Protein AF-A0A3D0VZF0-F1 (afdb_monomer_lite)

pLDDT: mean 73.86, std 9.56, range [48.97, 86.5]

Sequence (72 aa):
QLFAGGLLFGVVFMITDPVTSPVTRPGRWIYGLMVGALVVLIRLFGAYPEGFAFALLFSNMFVPLIDYPKWA

Secondary structure (DSSP, 8-state):
-TT-HHHHHHHHHHSS-TTTS-SSHHHHHHHHHHHHHHHHHHHHH-S-TTTHHHHHHHHHHHHHHHT-SS--

Radius of gyration: 12.62 Å; chains: 1; bounding box: 32×20×32 Å

Foldseek 3Di:
DVPDPLLVCCVVPVLPDPPLQAPDPVRSVVLSVQLVVQQVVCCVPPPDVNCNVVSSVVSSVCRCVSNPPPDD

Structure (mmCIF, N/CA/C/O backbone):
data_AF-A0A3D0VZF0-F1
#
_entry.id   AF-A0A3D0VZF0-F1
#
loop_
_atom_site.group_PDB
_atom_site.id
_atom_site.type_symbol
_atom_site.label_atom_id
_atom_site.label_alt_id
_atom_site.label_comp_id
_atom_site.label_asym_id
_atom_site.label_entity_id
_atom_site.label_seq_id
_atom_site.pdbx_PDB_ins_code
_atom_site.Cartn_x
_atom_site.Cartn_y
_atom_site.Cartn_z
_atom_site.occupancy
_atom_site.B_iso_or_equiv
_atom_site.auth_seq_id
_atom_site.auth_comp_id
_atom_site.auth_asym_id
_atom_site.auth_atom_id
_atom_site.pdbx_PDB_model_num
ATOM 1 N N . GLN A 1 1 ? -12.689 3.736 11.436 1.00 52.50 1 GLN A N 1
ATOM 2 C CA . GLN A 1 1 ? -12.002 5.002 11.082 1.00 52.50 1 GLN A CA 1
ATOM 3 C C . GLN A 1 1 ? -10.994 4.739 9.961 1.00 52.50 1 GLN A C 1
ATOM 5 O O . GLN A 1 1 ? -9.933 4.187 10.234 1.00 52.50 1 GLN A O 1
ATOM 10 N N . LEU A 1 2 ? -11.320 5.067 8.701 1.00 55.94 2 LEU A N 1
ATOM 11 C CA . LEU A 1 2 ? -10.426 4.802 7.557 1.00 55.94 2 LEU A CA 1
ATOM 12 C C . LEU A 1 2 ? -9.152 5.668 7.582 1.00 55.94 2 LEU A C 1
ATOM 14 O O . LEU A 1 2 ? -8.079 5.154 7.296 1.00 55.94 2 LEU A O 1
ATOM 18 N N . 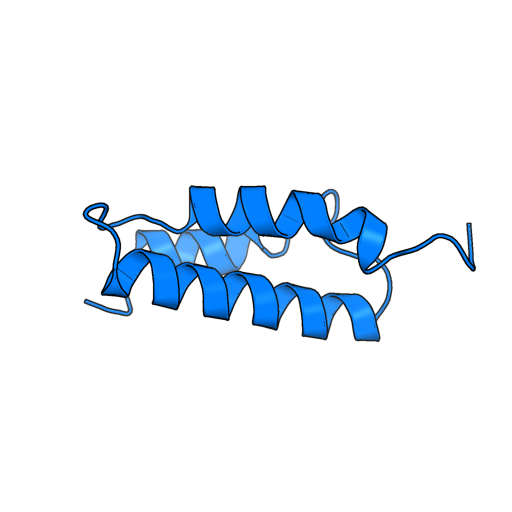PHE A 1 3 ? -9.252 6.920 8.029 1.00 56.81 3 PHE A N 1
ATOM 19 C CA . PHE A 1 3 ? -8.141 7.877 8.115 1.00 56.81 3 PHE A CA 1
ATOM 20 C C . PHE A 1 3 ? -7.653 8.056 9.559 1.00 56.81 3 PHE A C 1
ATOM 22 O O . PHE A 1 3 ? -7.718 9.145 10.122 1.00 56.81 3 PHE A O 1
ATOM 29 N N . ALA A 1 4 ? -7.220 6.971 10.201 1.00 64.19 4 ALA A N 1
ATOM 30 C CA . ALA A 1 4 ? -6.500 7.092 11.469 1.00 64.19 4 ALA A CA 1
ATOM 31 C C . ALA A 1 4 ? -5.065 7.569 11.181 1.00 64.19 4 ALA A C 1
ATOM 33 O O . ALA A 1 4 ? -4.454 7.107 10.215 1.00 64.19 4 ALA A O 1
ATOM 34 N N . GLY A 1 5 ? -4.539 8.493 11.992 1.00 64.06 5 GLY A N 1
ATOM 35 C CA . GLY A 1 5 ? -3.272 9.194 11.731 1.00 64.06 5 GLY A CA 1
ATOM 36 C C . GLY A 1 5 ? -2.071 8.282 11.444 1.00 64.06 5 GLY A C 1
ATOM 37 O O . GLY A 1 5 ? -1.253 8.628 10.596 1.00 64.06 5 GLY A O 1
ATOM 38 N N . GLY A 1 6 ? -2.011 7.093 12.057 1.00 67.56 6 GLY A N 1
ATOM 39 C CA . GLY A 1 6 ? -0.953 6.104 11.812 1.00 67.56 6 GLY A CA 1
ATOM 40 C C . GLY A 1 6 ? -0.927 5.551 10.381 1.00 67.56 6 GLY A C 1
ATOM 41 O O . GLY A 1 6 ? 0.142 5.328 9.823 1.00 67.56 6 GLY A O 1
ATOM 42 N N . LEU A 1 7 ? -2.089 5.417 9.732 1.00 71.75 7 LEU A N 1
ATOM 43 C CA . LEU A 1 7 ? -2.191 4.906 8.360 1.00 71.75 7 LEU A CA 1
ATOM 44 C C . LEU A 1 7 ? -1.716 5.953 7.344 1.00 71.75 7 LEU A C 1
ATOM 46 O O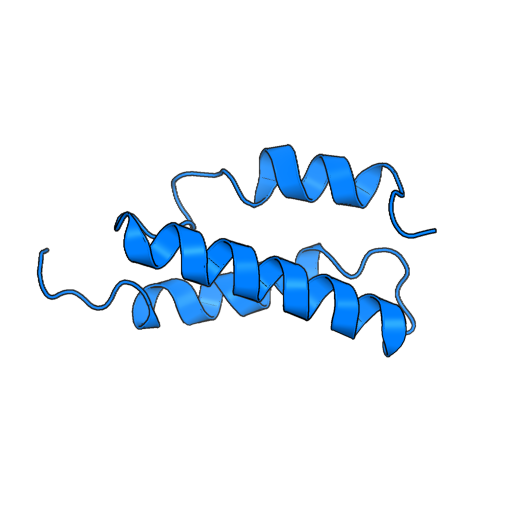 . LEU A 1 7 ? -0.974 5.629 6.423 1.00 71.75 7 LEU A O 1
ATOM 50 N N . LEU A 1 8 ? -2.085 7.222 7.546 1.00 71.94 8 LEU A N 1
ATO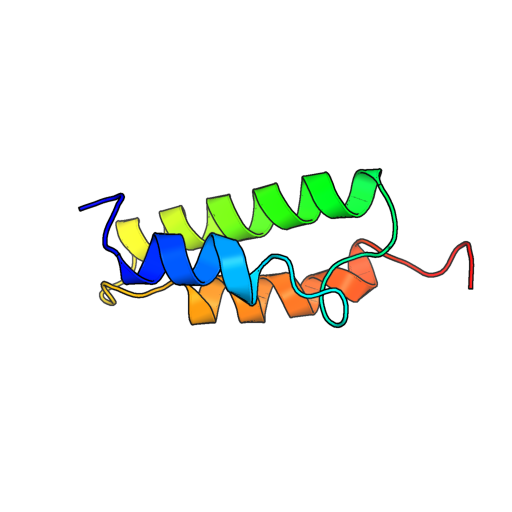M 51 C CA . LEU A 1 8 ? -1.597 8.328 6.715 1.00 71.94 8 LEU A CA 1
ATOM 52 C C . LEU A 1 8 ? -0.081 8.517 6.861 1.00 71.94 8 LEU A C 1
ATOM 54 O O . LEU A 1 8 ? 0.603 8.688 5.856 1.00 71.94 8 LEU A O 1
ATOM 58 N N . PHE A 1 9 ? 0.451 8.419 8.084 1.00 74.31 9 PHE A N 1
ATOM 59 C CA . PHE A 1 9 ? 1.898 8.445 8.315 1.00 74.31 9 PHE A CA 1
ATOM 60 C C . PHE A 1 9 ? 2.608 7.271 7.634 1.00 74.31 9 PHE A C 1
ATOM 62 O O . PHE A 1 9 ? 3.599 7.476 6.936 1.00 74.31 9 PHE A O 1
ATOM 69 N N . GLY A 1 10 ? 2.077 6.054 7.771 1.00 72.69 10 GLY A N 1
ATOM 70 C CA . GLY A 1 10 ? 2.624 4.871 7.110 1.00 72.69 10 GLY A CA 1
ATOM 71 C C . GLY A 1 10 ? 2.654 5.013 5.587 1.00 72.69 10 GLY A C 1
ATOM 72 O O . GLY A 1 10 ? 3.685 4.785 4.963 1.00 72.69 10 GLY A O 1
ATOM 73 N N . VAL A 1 11 ? 1.560 5.462 4.969 1.00 73.75 11 VAL A N 1
ATOM 74 C CA . VAL A 1 11 ? 1.487 5.623 3.506 1.00 73.75 11 VAL A CA 1
ATOM 75 C C . VAL A 1 11 ? 2.459 6.691 2.995 1.00 73.75 11 VAL A C 1
ATOM 77 O O . VAL A 1 11 ? 3.087 6.496 1.959 1.00 73.75 11 VAL A O 1
ATOM 80 N N . VAL A 1 12 ? 2.617 7.811 3.703 1.00 75.38 12 VAL A N 1
ATOM 81 C CA . VAL A 1 12 ? 3.481 8.909 3.236 1.00 75.38 12 VAL A CA 1
ATOM 82 C C . VAL A 1 12 ? 4.965 8.618 3.454 1.00 75.38 12 VAL A C 1
ATOM 84 O O . VAL A 1 12 ? 5.762 9.012 2.607 1.00 75.38 12 VAL A O 1
ATOM 87 N N . PHE A 1 13 ? 5.345 7.936 4.541 1.00 72.00 13 PHE A N 1
ATOM 88 C CA . PHE A 1 13 ? 6.755 7.745 4.917 1.00 72.00 13 PHE A CA 1
ATOM 89 C C . PHE A 1 13 ? 7.301 6.327 4.692 1.00 72.00 13 PHE A C 1
ATOM 91 O O . PHE A 1 13 ? 8.502 6.186 4.496 1.00 72.00 13 PHE A O 1
ATOM 98 N N . MET A 1 14 ? 6.457 5.289 4.736 1.00 74.12 14 MET A N 1
ATOM 99 C CA . MET A 1 14 ? 6.877 3.879 4.640 1.00 74.12 14 MET A CA 1
ATOM 100 C C . MET A 1 14 ? 6.451 3.170 3.344 1.00 74.12 14 MET A C 1
ATOM 102 O O . MET A 1 14 ? 6.853 2.040 3.136 1.00 74.12 14 MET A O 1
ATOM 106 N N . ILE A 1 15 ? 5.595 3.750 2.495 1.00 75.38 15 ILE A N 1
ATOM 107 C CA . ILE A 1 15 ? 5.375 3.229 1.122 1.00 75.38 15 ILE A CA 1
ATOM 108 C C . ILE A 1 15 ? 6.300 3.925 0.120 1.00 75.38 15 ILE A C 1
ATOM 110 O O . ILE A 1 15 ? 6.550 3.410 -0.964 1.00 75.38 15 ILE A O 1
ATOM 114 N N . THR A 1 16 ? 6.771 5.126 0.442 1.00 71.81 16 THR A N 1
ATOM 115 C CA . THR A 1 16 ? 7.559 5.968 -0.466 1.00 71.81 16 THR A CA 1
ATOM 116 C C . THR A 1 16 ? 9.065 5.755 -0.319 1.00 71.81 16 THR A C 1
ATOM 118 O O . THR A 1 16 ? 9.836 6.430 -1.007 1.00 71.81 16 THR A O 1
ATOM 121 N N . ASP A 1 17 ? 9.512 4.838 0.547 1.00 76.31 17 ASP A N 1
ATOM 122 C CA . ASP A 1 17 ? 10.934 4.576 0.724 1.00 76.31 17 ASP A CA 1
ATOM 123 C C . ASP A 1 17 ? 11.539 3.917 -0.535 1.00 76.31 17 ASP A C 1
ATOM 125 O O . ASP A 1 17 ? 10.985 2.960 -1.089 1.00 76.31 17 ASP A O 1
ATOM 129 N N . PRO A 1 18 ? 12.686 4.424 -1.026 1.00 59.31 18 PRO A N 1
ATOM 130 C CA . PRO A 1 18 ? 13.271 3.992 -2.294 1.00 59.31 18 PRO A CA 1
ATOM 131 C C . PRO A 1 18 ? 14.011 2.649 -2.213 1.00 59.31 18 PRO A C 1
ATOM 133 O O . PRO A 1 18 ? 14.470 2.167 -3.243 1.00 59.31 18 PRO A O 1
ATOM 136 N N . VAL A 1 19 ? 14.177 2.073 -1.016 1.00 62.38 19 VAL A N 1
ATOM 137 C CA . VAL A 1 19 ? 14.960 0.843 -0.803 1.00 62.38 19 VAL A CA 1
ATOM 138 C C . VAL A 1 19 ? 14.094 -0.397 -0.983 1.00 62.38 19 VAL A C 1
ATOM 140 O O . VAL A 1 19 ? 14.564 -1.383 -1.545 1.00 62.38 19 VAL A O 1
ATOM 143 N N . THR A 1 20 ? 12.841 -0.354 -0.519 1.00 67.25 20 THR A N 1
ATOM 144 C CA . THR A 1 20 ? 11.926 -1.495 -0.633 1.00 67.25 20 THR A CA 1
ATOM 145 C C . THR A 1 20 ? 10.914 -1.350 -1.765 1.00 67.25 20 THR A C 1
ATOM 147 O O . THR A 1 20 ? 10.330 -2.343 -2.178 1.00 67.25 20 THR A O 1
ATOM 150 N N . SER A 1 21 ? 10.752 -0.156 -2.341 1.00 68.62 21 SER A N 1
ATOM 151 C CA . SER A 1 21 ? 9.837 0.070 -3.465 1.00 68.62 21 SER A CA 1
ATOM 152 C C . SER A 1 21 ? 10.414 -0.358 -4.826 1.00 68.62 21 SER A C 1
ATOM 154 O O . SER A 1 21 ? 11.599 -0.137 -5.084 1.00 68.62 21 SER A O 1
ATOM 156 N N . PRO A 1 22 ? 9.579 -0.859 -5.762 1.00 68.75 22 PRO A N 1
ATOM 157 C CA . PRO A 1 22 ? 10.018 -1.191 -7.116 1.00 68.75 22 PRO A CA 1
ATOM 158 C C . PRO A 1 22 ? 10.566 0.032 -7.869 1.00 68.75 22 PRO A C 1
ATOM 160 O O . PRO A 1 22 ? 10.051 1.156 -7.763 1.00 68.75 22 PRO A O 1
ATOM 163 N N . VAL A 1 23 ? 11.614 -0.178 -8.666 1.00 71.19 23 VAL A N 1
ATOM 164 C CA . VAL A 1 23 ? 12.308 0.890 -9.403 1.00 71.19 23 VAL A CA 1
ATOM 165 C C . VAL A 1 23 ? 11.554 1.240 -10.689 1.00 71.19 23 VAL A C 1
ATOM 167 O O . VAL A 1 23 ? 11.534 2.401 -11.112 1.00 71.19 23 VAL A O 1
ATOM 170 N N . THR A 1 24 ? 10.864 0.268 -11.291 1.00 76.75 24 THR A N 1
ATOM 171 C CA . THR A 1 24 ? 10.105 0.469 -12.530 1.00 76.75 24 THR A CA 1
ATOM 172 C C . THR A 1 24 ? 8.838 1.317 -12.336 1.00 76.75 24 THR A C 1
ATOM 174 O O . THR A 1 24 ? 8.046 1.131 -11.411 1.00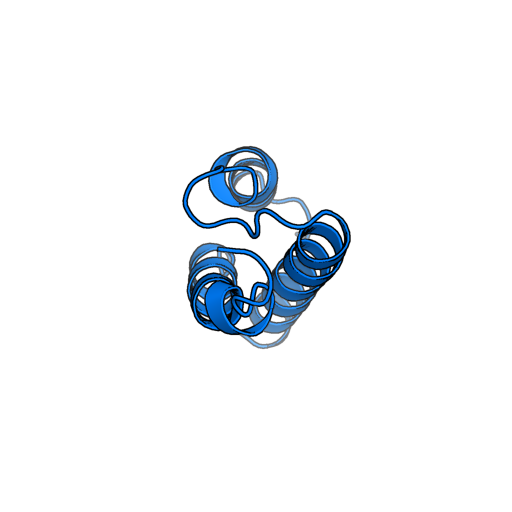 76.75 24 THR A O 1
ATOM 177 N N . ARG A 1 25 ? 8.590 2.253 -13.271 1.00 73.06 25 ARG A N 1
ATOM 178 C CA . ARG A 1 25 ? 7.371 3.095 -13.302 1.00 73.06 25 ARG A CA 1
ATOM 179 C C . ARG A 1 25 ? 6.056 2.290 -13.248 1.00 73.06 25 ARG A C 1
ATOM 181 O O . ARG A 1 25 ? 5.201 2.671 -12.449 1.00 73.06 25 ARG A O 1
ATOM 188 N N . PRO A 1 26 ? 5.862 1.214 -14.042 1.00 76.50 26 PRO A N 1
ATOM 189 C CA . PRO A 1 26 ? 4.658 0.386 -13.933 1.00 76.50 26 PRO A CA 1
ATOM 190 C C . PRO A 1 26 ? 4.606 -0.417 -12.623 1.00 76.50 26 PRO A C 1
ATOM 192 O O . PRO A 1 26 ? 3.530 -0.547 -12.041 1.00 76.50 26 PRO A O 1
ATOM 195 N N . GLY A 1 27 ? 5.751 -0.891 -12.114 1.00 76.44 27 GLY A N 1
ATOM 196 C CA . GLY A 1 27 ? 5.828 -1.645 -10.861 1.00 76.44 27 GLY A CA 1
ATOM 197 C C . GLY A 1 27 ? 5.381 -0.831 -9.648 1.00 76.44 27 GLY A C 1
ATOM 198 O O . GLY A 1 27 ? 4.657 -1.343 -8.800 1.00 76.44 27 GLY A O 1
ATOM 199 N N . ARG A 1 28 ? 5.708 0.468 -9.602 1.00 77.62 28 ARG A N 1
ATOM 200 C CA . ARG A 1 28 ? 5.273 1.380 -8.524 1.00 77.62 28 ARG A CA 1
ATOM 201 C C . ARG A 1 28 ? 3.757 1.523 -8.416 1.00 77.62 28 ARG A C 1
ATOM 203 O O . ARG A 1 28 ? 3.230 1.573 -7.308 1.00 77.62 28 ARG A O 1
ATOM 210 N N . TRP A 1 29 ? 3.054 1.566 -9.548 1.00 78.44 29 TRP A N 1
ATOM 211 C CA . TRP A 1 29 ? 1.589 1.634 -9.559 1.00 78.44 29 TRP A CA 1
ATOM 212 C C . TRP A 1 29 ? 0.959 0.343 -9.033 1.00 78.44 29 TRP A C 1
ATOM 214 O O . TRP A 1 29 ? 0.044 0.395 -8.212 1.00 78.44 29 TRP A O 1
ATOM 224 N N . ILE A 1 30 ? 1.479 -0.810 -9.463 1.00 80.69 30 ILE A N 1
ATOM 225 C CA . ILE A 1 30 ? 1.004 -2.129 -9.020 1.00 80.69 30 ILE A CA 1
ATOM 226 C C . ILE A 1 30 ? 1.284 -2.325 -7.526 1.00 80.69 30 ILE A C 1
ATOM 228 O O . ILE A 1 30 ? 0.414 -2.783 -6.789 1.00 80.69 30 ILE A O 1
ATOM 232 N N . TYR A 1 31 ? 2.467 -1.918 -7.068 1.00 83.38 31 TYR A N 1
ATOM 233 C CA . TYR A 1 31 ? 2.877 -2.005 -5.671 1.00 83.38 31 TYR A CA 1
ATOM 234 C C . TYR A 1 31 ? 1.996 -1.151 -4.749 1.00 83.38 31 TYR A C 1
ATOM 236 O O . TYR A 1 31 ? 1.457 -1.663 -3.769 1.00 83.38 31 TYR A O 1
ATOM 244 N N . GLY A 1 32 ? 1.756 0.119 -5.098 1.00 81.69 32 GLY A N 1
ATOM 245 C CA . GLY A 1 32 ? 0.868 0.990 -4.321 1.00 81.69 32 GLY A CA 1
ATOM 246 C C . GLY A 1 32 ? -0.569 0.458 -4.242 1.00 81.69 32 GLY A C 1
ATOM 247 O O . GLY A 1 32 ? -1.196 0.515 -3.181 1.00 81.69 32 GLY A O 1
ATOM 248 N N . LEU A 1 33 ? -1.074 -0.121 -5.338 1.00 85.25 33 LEU A N 1
ATOM 249 C CA . LEU A 1 33 ? -2.395 -0.750 -5.372 1.00 85.25 33 LEU A CA 1
ATOM 250 C C . LEU A 1 33 ? -2.450 -2.022 -4.506 1.00 85.25 33 LEU A C 1
ATOM 252 O O . LEU A 1 33 ? -3.426 -2.215 -3.782 1.00 85.25 33 LEU A O 1
ATOM 256 N N . MET A 1 34 ? -1.403 -2.857 -4.532 1.00 85.19 34 MET A N 1
ATOM 257 C CA . MET A 1 34 ? -1.295 -4.049 -3.680 1.00 85.19 34 MET A CA 1
ATOM 258 C C . MET A 1 34 ? -1.315 -3.692 -2.196 1.00 85.19 34 MET A C 1
ATOM 260 O O . MET A 1 34 ? -2.128 -4.247 -1.455 1.00 85.19 34 MET A O 1
ATOM 264 N N . VAL A 1 35 ? -0.468 -2.750 -1.767 1.00 86.50 35 VAL A N 1
ATOM 265 C CA . VAL A 1 35 ? -0.408 -2.340 -0.358 1.00 86.50 35 VAL A CA 1
ATOM 266 C C . VAL A 1 35 ? -1.758 -1.770 0.073 1.00 86.50 35 VAL A C 1
ATOM 268 O O . VAL A 1 35 ? -2.304 -2.191 1.090 1.00 86.50 35 VAL A O 1
ATOM 271 N N . GLY A 1 36 ? -2.348 -0.867 -0.718 1.00 82.62 36 GLY A N 1
ATOM 272 C CA . GLY A 1 36 ? -3.651 -0.271 -0.414 1.00 82.62 36 GLY A CA 1
ATOM 273 C C . GLY A 1 36 ? -4.771 -1.307 -0.277 1.00 82.62 36 GLY A C 1
ATOM 274 O O . GLY A 1 36 ? -5.542 -1.260 0.684 1.00 82.62 36 GLY A O 1
ATOM 275 N N . ALA A 1 37 ? -4.829 -2.282 -1.189 1.00 86.12 37 ALA A N 1
ATOM 276 C CA . ALA A 1 37 ? -5.807 -3.365 -1.135 1.00 86.12 37 ALA A CA 1
ATOM 277 C C . ALA A 1 37 ? -5.619 -4.249 0.109 1.00 86.12 37 ALA A C 1
ATOM 279 O O . ALA A 1 37 ? -6.590 -4.539 0.809 1.00 86.12 37 ALA A O 1
ATOM 280 N N . LEU A 1 38 ? -4.378 -4.625 0.429 1.00 85.38 38 LEU A N 1
ATOM 281 C CA . LEU A 1 38 ? -4.054 -5.440 1.603 1.00 85.38 38 LEU A CA 1
ATOM 282 C C . LEU A 1 38 ? -4.367 -4.723 2.916 1.00 85.38 38 LEU A C 1
ATOM 284 O O . LEU A 1 38 ? -4.922 -5.335 3.825 1.00 85.38 38 LEU A O 1
ATOM 288 N N . VAL A 1 39 ? -4.080 -3.422 3.010 1.00 85.12 39 VAL A N 1
ATOM 289 C CA . VAL A 1 39 ? -4.430 -2.610 4.183 1.00 85.12 39 VAL A CA 1
ATOM 290 C C . VAL A 1 39 ? -5.942 -2.608 4.408 1.00 85.12 39 VAL A C 1
ATOM 292 O O . VAL A 1 39 ? -6.391 -2.812 5.535 1.00 85.12 39 VAL A O 1
ATOM 295 N N . VAL A 1 40 ? -6.743 -2.404 3.358 1.00 83.69 40 VAL A N 1
ATOM 296 C CA . VAL A 1 40 ? -8.213 -2.422 3.466 1.00 83.69 40 VAL A CA 1
ATOM 297 C C . VAL A 1 40 ? -8.713 -3.805 3.884 1.00 83.69 40 VAL A C 1
ATOM 299 O O . VAL A 1 40 ? -9.567 -3.906 4.765 1.00 83.69 40 VAL A O 1
ATOM 302 N N . LEU A 1 41 ? -8.144 -4.868 3.314 1.00 84.00 41 LEU A N 1
ATOM 303 C CA . LEU A 1 41 ? -8.529 -6.247 3.607 1.00 84.00 41 LEU A CA 1
ATOM 304 C C . LEU A 1 41 ? -8.204 -6.625 5.061 1.00 84.00 41 LEU A C 1
ATOM 306 O O . LEU A 1 41 ? -9.067 -7.135 5.772 1.00 84.00 41 LEU A O 1
ATOM 310 N N . ILE A 1 42 ? -7.011 -6.277 5.551 1.00 81.56 42 ILE A N 1
ATOM 311 C CA . ILE A 1 42 ? -6.609 -6.521 6.945 1.00 81.56 42 ILE A CA 1
ATOM 312 C C . ILE A 1 42 ? -7.445 -5.687 7.921 1.00 81.56 42 ILE A C 1
ATOM 314 O O . ILE A 1 42 ? -7.705 -6.138 9.029 1.00 81.56 42 ILE A O 1
ATOM 318 N N . ARG A 1 43 ? -7.923 -4.499 7.539 1.00 75.56 43 ARG A N 1
ATOM 319 C CA . ARG A 1 43 ? -8.778 -3.687 8.423 1.00 75.56 43 ARG A CA 1
ATOM 320 C C . ARG A 1 43 ? -10.242 -4.114 8.442 1.00 75.56 43 ARG A C 1
ATOM 322 O O . ARG A 1 43 ? -10.913 -3.862 9.436 1.00 75.56 43 ARG A O 1
ATOM 329 N N . LEU A 1 44 ? 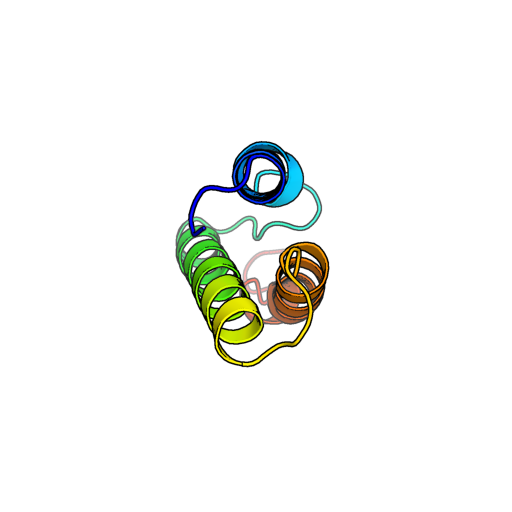-10.741 -4.714 7.363 1.00 77.38 44 LEU A N 1
ATOM 330 C CA . LEU A 1 44 ? -12.106 -5.245 7.303 1.00 77.38 44 LEU A CA 1
ATOM 331 C C . LEU A 1 44 ? -12.217 -6.620 7.969 1.00 77.38 44 LEU A C 1
ATOM 333 O O . LEU A 1 44 ? -13.216 -6.890 8.628 1.00 77.38 44 LEU A O 1
ATOM 337 N N . PHE A 1 45 ? -11.203 -7.474 7.804 1.00 77.75 45 PHE A N 1
ATOM 338 C CA . PHE A 1 45 ? -11.228 -8.860 8.284 1.00 77.75 45 PHE A CA 1
ATOM 339 C C . PHE A 1 45 ? -10.336 -9.125 9.505 1.00 77.75 45 PHE A C 1
ATOM 341 O O . PHE A 1 45 ? -10.486 -10.156 10.156 1.00 77.75 45 PHE A O 1
ATOM 348 N N . GLY A 1 46 ? -9.394 -8.237 9.822 1.00 69.56 46 GLY A N 1
ATOM 349 C CA . GLY A 1 46 ? -8.448 -8.413 10.922 1.00 69.56 46 GLY A CA 1
ATOM 350 C C . GLY A 1 46 ? -8.883 -7.722 12.214 1.00 69.56 46 GLY A C 1
ATOM 351 O O . GLY A 1 46 ? -9.486 -6.653 12.207 1.00 69.56 46 GLY A O 1
ATOM 352 N N . ALA A 1 47 ? -8.498 -8.311 13.348 1.00 68.75 47 ALA A N 1
ATOM 353 C CA . ALA A 1 47 ? -8.735 -7.764 14.688 1.00 68.75 47 ALA A CA 1
ATOM 354 C C . ALA A 1 47 ? -7.811 -6.577 15.053 1.00 68.75 47 ALA A C 1
ATOM 356 O O . ALA A 1 47 ? -7.938 -6.010 16.137 1.00 68.75 47 ALA A O 1
ATOM 357 N N . TYR A 1 48 ? -6.870 -6.207 14.172 1.00 66.06 48 TYR A N 1
ATOM 358 C CA . TYR A 1 48 ? -5.850 -5.190 14.434 1.00 66.06 48 TYR A CA 1
ATOM 359 C C . TYR A 1 48 ? -6.203 -3.840 13.782 1.00 66.06 48 TYR A C 1
ATOM 361 O O . TYR A 1 48 ? -6.268 -3.748 12.553 1.00 66.06 48 TYR A O 1
ATOM 369 N N . PRO A 1 49 ? -6.349 -2.755 14.569 1.00 64.00 49 PRO A N 1
ATOM 370 C CA . PRO A 1 49 ? -6.681 -1.422 14.052 1.00 64.00 49 PRO A CA 1
ATOM 371 C C . PRO A 1 49 ? -5.629 -0.833 13.093 1.00 64.00 49 PRO A C 1
ATOM 373 O O . PRO A 1 49 ? -5.970 -0.008 12.236 1.00 64.00 49 PRO A O 1
ATOM 376 N N . GLU A 1 50 ? -4.375 -1.277 13.241 1.00 69.69 50 GLU A N 1
ATOM 377 C CA . GLU A 1 50 ? -3.138 -0.745 12.645 1.00 69.69 50 GLU A CA 1
ATOM 378 C C . GLU A 1 50 ? -2.478 -1.772 11.692 1.00 69.69 50 GLU A C 1
ATOM 380 O O . GLU A 1 50 ? -1.262 -1.943 11.666 1.00 69.69 50 GLU A O 1
ATOM 385 N N . GLY A 1 51 ? -3.271 -2.494 10.892 1.00 72.69 51 GLY A N 1
ATOM 386 C CA . GLY A 1 51 ? -2.805 -3.540 9.959 1.00 72.69 51 GLY A CA 1
ATOM 387 C C . GLY A 1 51 ? -1.862 -3.098 8.823 1.00 72.69 51 GLY A C 1
ATOM 388 O O . GLY A 1 51 ? -1.593 -3.881 7.913 1.00 72.69 51 GLY A O 1
ATOM 389 N N . PHE A 1 52 ? -1.367 -1.859 8.852 1.00 82.12 52 PHE A N 1
ATOM 390 C CA . PHE A 1 52 ? -0.527 -1.266 7.813 1.00 82.12 52 PHE A CA 1
ATOM 391 C C . PHE A 1 52 ? 0.841 -1.947 7.690 1.00 82.12 52 PHE A C 1
ATOM 393 O O . PHE A 1 52 ? 1.242 -2.317 6.589 1.00 82.12 52 PHE A O 1
ATOM 400 N N . ALA A 1 53 ? 1.533 -2.175 8.809 1.00 82.00 53 ALA A N 1
ATOM 401 C CA . ALA A 1 53 ? 2.872 -2.768 8.793 1.00 82.00 53 ALA A CA 1
ATOM 402 C C . ALA A 1 53 ? 2.873 -4.191 8.205 1.00 82.00 53 ALA A C 1
ATOM 404 O O . ALA A 1 53 ? 3.768 -4.551 7.445 1.00 82.00 53 ALA A O 1
ATOM 405 N N . PHE A 1 54 ? 1.836 -4.982 8.493 1.00 81.56 54 PHE A N 1
ATOM 406 C CA . PHE A 1 54 ? 1.678 -6.325 7.932 1.00 81.56 54 PHE A CA 1
ATOM 407 C C . PHE A 1 54 ? 1.409 -6.295 6.426 1.00 81.56 54 PHE A C 1
ATOM 409 O O . PHE A 1 54 ? 2.018 -7.063 5.684 1.00 81.56 54 PHE A O 1
ATOM 416 N N . ALA A 1 55 ? 0.544 -5.385 5.964 1.00 83.31 55 ALA A N 1
ATOM 417 C CA . ALA A 1 55 ? 0.285 -5.191 4.539 1.00 83.31 55 ALA A CA 1
ATOM 418 C C . ALA A 1 55 ? 1.551 -4.773 3.779 1.00 83.31 55 ALA A C 1
ATOM 420 O O . ALA A 1 55 ? 1.804 -5.266 2.679 1.00 83.31 55 ALA A O 1
ATOM 421 N N . LEU A 1 56 ? 2.348 -3.882 4.376 1.00 84.50 56 LEU A N 1
ATOM 422 C CA . LEU A 1 56 ? 3.594 -3.389 3.801 1.00 84.50 56 LEU A CA 1
ATOM 423 C C . LEU A 1 56 ? 4.644 -4.498 3.702 1.00 84.50 56 LEU A C 1
ATOM 425 O O . LEU A 1 56 ? 5.178 -4.734 2.624 1.00 84.50 56 LEU A O 1
ATOM 429 N N . LEU A 1 57 ? 4.896 -5.226 4.795 1.00 85.31 57 LEU A N 1
ATOM 430 C CA . LEU A 1 57 ? 5.840 -6.347 4.802 1.00 85.31 57 LEU A CA 1
ATOM 431 C C . LEU A 1 57 ? 5.447 -7.425 3.791 1.00 85.31 57 LEU A C 1
ATOM 433 O O . LEU A 1 57 ? 6.299 -7.914 3.053 1.00 85.31 57 LEU A O 1
ATOM 437 N N . PHE A 1 58 ? 4.155 -7.754 3.717 1.00 85.81 58 PHE A N 1
ATOM 438 C CA . PHE A 1 58 ? 3.652 -8.703 2.733 1.00 85.81 58 PHE A CA 1
ATOM 439 C C . PHE A 1 58 ? 3.889 -8.196 1.310 1.00 85.81 58 PHE A C 1
ATOM 441 O O . PHE A 1 58 ? 4.425 -8.926 0.487 1.00 85.81 58 PHE A O 1
ATOM 448 N N . SER A 1 59 ? 3.563 -6.935 1.026 1.00 84.75 59 SER A N 1
ATOM 449 C CA . SER A 1 59 ? 3.766 -6.346 -0.302 1.00 84.75 59 SER A CA 1
ATOM 450 C C . SER A 1 59 ? 5.246 -6.277 -0.687 1.00 84.75 59 SER A C 1
ATOM 452 O O . SER A 1 59 ? 5.580 -6.557 -1.835 1.00 84.75 59 SER A O 1
ATOM 454 N N . ASN A 1 60 ? 6.138 -5.995 0.268 1.00 85.00 60 ASN A N 1
ATOM 455 C CA . ASN A 1 60 ? 7.590 -5.996 0.073 1.00 85.00 60 ASN A CA 1
ATOM 456 C C . ASN A 1 60 ? 8.129 -7.361 -0.372 1.00 85.00 60 ASN A C 1
ATOM 458 O O . ASN A 1 60 ? 9.040 -7.420 -1.195 1.00 85.00 60 ASN A O 1
ATOM 462 N N . MET A 1 61 ? 7.534 -8.469 0.083 1.00 82.25 61 MET A N 1
ATOM 463 C CA . MET A 1 61 ? 7.903 -9.806 -0.403 1.00 82.25 61 MET A CA 1
ATOM 464 C C . MET A 1 61 ? 7.590 -10.007 -1.894 1.00 82.25 61 MET A C 1
ATOM 466 O O . MET A 1 61 ? 8.258 -10.800 -2.555 1.00 82.25 61 MET A O 1
ATOM 470 N N . PHE A 1 62 ? 6.604 -9.287 -2.440 1.00 79.00 62 PHE A N 1
ATOM 471 C CA . PHE A 1 62 ? 6.232 -9.352 -3.858 1.00 79.00 62 PHE A CA 1
ATOM 472 C C . PHE A 1 62 ? 7.007 -8.370 -4.738 1.00 79.00 62 PHE A C 1
ATOM 474 O O . PHE A 1 62 ? 6.964 -8.500 -5.959 1.00 79.00 62 PHE A O 1
ATOM 481 N N . VAL A 1 63 ? 7.756 -7.428 -4.166 1.00 79.56 63 VAL A N 1
ATOM 482 C CA . VAL A 1 63 ? 8.576 -6.471 -4.926 1.00 79.56 63 VAL A CA 1
ATOM 483 C C . VAL A 1 63 ? 9.559 -7.150 -5.885 1.00 79.56 63 VAL A C 1
ATOM 485 O O . VAL A 1 63 ? 9.517 -6.798 -7.060 1.00 79.56 63 VAL A O 1
ATOM 488 N N . PRO A 1 64 ? 10.373 -8.152 -5.493 1.00 73.44 64 PRO A N 1
ATOM 489 C CA . PRO A 1 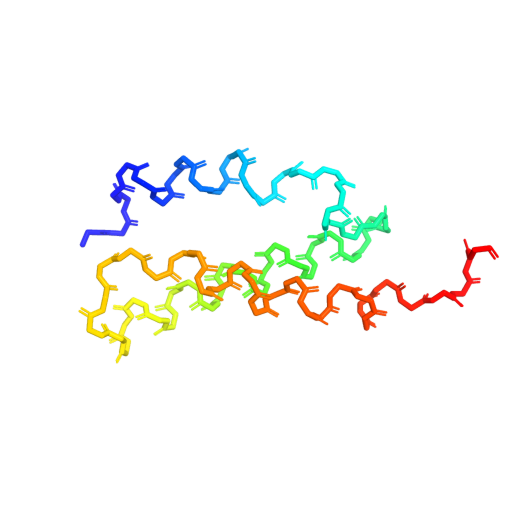64 ? 11.260 -8.839 -6.442 1.00 73.44 64 PRO A CA 1
ATOM 490 C C . PRO A 1 64 ? 10.513 -9.625 -7.534 1.00 73.44 64 PRO A C 1
ATOM 492 O O . PRO A 1 64 ? 11.089 -9.925 -8.577 1.00 73.44 64 PRO A O 1
ATOM 495 N N . LEU A 1 65 ? 9.234 -9.960 -7.321 1.00 73.75 65 LEU A N 1
ATOM 496 C CA . LEU A 1 65 ? 8.388 -10.601 -8.332 1.00 73.75 65 LEU A CA 1
ATOM 497 C C . LEU A 1 65 ? 7.798 -9.577 -9.316 1.00 73.75 65 LEU A C 1
ATOM 499 O O . LEU A 1 65 ? 7.668 -9.866 -10.504 1.00 73.75 65 LEU A O 1
ATOM 503 N N . ILE A 1 66 ? 7.448 -8.385 -8.823 1.00 74.25 66 ILE A N 1
ATOM 504 C CA . ILE A 1 66 ? 6.937 -7.260 -9.621 1.00 74.25 66 ILE A CA 1
ATOM 505 C C . ILE A 1 66 ? 8.069 -6.627 -10.441 1.00 74.25 66 ILE A C 1
ATOM 507 O O . ILE A 1 66 ? 7.880 -6.291 -11.608 1.00 74.25 66 ILE A O 1
ATOM 511 N N . ASP A 1 67 ? 9.246 -6.498 -9.836 1.00 71.06 67 ASP A N 1
ATOM 512 C CA . ASP A 1 67 ? 10.456 -5.912 -10.408 1.00 71.06 67 ASP A CA 1
ATOM 513 C C . ASP A 1 67 ? 11.431 -7.028 -10.824 1.00 71.06 67 ASP A C 1
ATOM 515 O O . ASP A 1 67 ? 12.610 -7.026 -10.473 1.00 71.06 67 ASP A O 1
ATOM 519 N N . TYR A 1 68 ? 10.922 -8.036 -11.545 1.00 62.34 68 TYR A N 1
ATOM 520 C CA . TYR A 1 68 ? 11.758 -9.126 -12.050 1.00 62.34 68 TYR A CA 1
ATOM 521 C C . TYR A 1 68 ? 12.888 -8.547 -12.924 1.00 62.34 68 TYR A C 1
ATOM 523 O O . TYR A 1 68 ? 12.613 -7.710 -13.796 1.00 62.34 68 TYR A O 1
ATOM 531 N N . PRO A 1 69 ? 14.147 -8.994 -12.746 1.00 58.19 69 PRO A N 1
ATOM 532 C CA . PRO A 1 69 ? 15.305 -8.449 -13.435 1.00 58.19 69 PRO A CA 1
ATOM 533 C C . PRO A 1 69 ? 15.240 -8.825 -14.914 1.00 58.19 69 PRO A C 1
ATOM 535 O O . PRO A 1 69 ? 15.776 -9.834 -15.357 1.00 58.19 69 PRO A O 1
ATOM 538 N N . LYS A 1 70 ? 14.561 -8.008 -15.713 1.00 50.28 70 LYS A N 1
ATOM 539 C CA . LYS A 1 70 ? 14.851 -7.918 -17.147 1.00 50.28 70 LYS A CA 1
ATOM 540 C C . LYS A 1 70 ? 15.848 -6.803 -17.464 1.00 50.28 70 LYS A C 1
ATOM 542 O O . LYS A 1 70 ? 16.235 -6.690 -18.619 1.00 50.28 70 LYS A O 1
ATOM 547 N N . TRP A 1 71 ? 16.245 -6.007 -16.466 1.00 50.81 71 TRP A N 1
ATOM 548 C CA . TRP A 1 71 ? 17.055 -4.798 -16.653 1.00 50.81 71 TRP A CA 1
ATOM 549 C C . TRP A 1 71 ? 17.941 -4.454 -15.436 1.00 50.81 71 TRP A C 1
ATOM 551 O O . TRP A 1 71 ? 18.026 -3.285 -15.064 1.00 50.81 71 TRP A O 1
ATOM 561 N N . ALA A 1 72 ? 18.562 -5.459 -14.807 1.00 48.97 72 ALA A N 1
ATOM 562 C CA . ALA A 1 72 ? 19.787 -5.237 -14.028 1.00 48.97 72 ALA A CA 1
ATOM 563 C C . ALA A 1 72 ? 20.994 -5.346 -14.967 1.00 48.97 72 ALA A C 1
ATOM 565 O O . ALA A 1 72 ? 20.959 -6.261 -15.824 1.00 48.97 72 ALA A O 1
#